Protein AF-A0A5E4HKS4-F1 (afdb_monomer_lite)

Radius of gyration: 19.57 Å; chains: 1; bounding box: 47×19×54 Å

pLDDT: mean 86.53, std 12.63, range [58.19, 98.25]

Sequence (83 aa):
MLRYYLSFMVVGELAYKVVLGQPVIVWGGIATLLMVCLTFSIGYFYTRGIRWIPFKHHKHVAKIALALAFLHALLAMGANLGF

Secondary structure (DSSP, 8-state):
-HHHHHHHHHHHHHHHIIIIIHHHHHHHHHHHHHHHHHHHHHHHHHHTT--SS-HHHHHHHHHHHHHHHHHHHHHHHHHHHT-

Structure (mmCIF, N/CA/C/O backbone):
data_AF-A0A5E4HKS4-F1
#
_entry.id   AF-A0A5E4HKS4-F1
#
loop_
_atom_site.group_PDB
_atom_site.id
_atom_site.type_symbol
_atom_site.label_atom_id
_atom_site.label_alt_id
_atom_site.label_comp_id
_atom_site.label_asym_id
_atom_site.label_entity_id
_atom_site.label_seq_id
_atom_site.pdbx_PDB_ins_code
_atom_site.Cartn_x
_atom_site.Cartn_y
_atom_site.Cartn_z
_atom_site.occupancy
_atom_site.B_iso_or_equiv
_atom_site.auth_seq_id
_atom_site.auth_comp_id
_atom_site.auth_asym_id
_atom_site.auth_atom_id
_atom_site.pdbx_PDB_model_num
ATOM 1 N N . MET A 1 1 ? 28.245 -7.526 -36.423 1.00 62.72 1 MET A N 1
ATOM 2 C CA . MET A 1 1 ? 28.321 -7.553 -34.944 1.00 62.72 1 MET A CA 1
ATOM 3 C C . MET A 1 1 ? 27.323 -6.608 -34.274 1.00 62.72 1 MET A C 1
ATOM 5 O O . MET A 1 1 ? 26.547 -7.095 -33.467 1.00 62.72 1 MET A O 1
ATOM 9 N N . LEU A 1 2 ? 27.248 -5.322 -34.647 1.00 66.31 2 LEU A N 1
ATOM 10 C CA . LEU A 1 2 ? 26.342 -4.330 -34.028 1.00 66.31 2 LEU A CA 1
ATOM 11 C C . LEU A 1 2 ? 24.852 -4.746 -33.985 1.00 66.31 2 LEU A C 1
ATOM 13 O O . LEU A 1 2 ? 24.181 -4.567 -32.975 1.00 66.31 2 LEU A O 1
ATOM 17 N N . ARG A 1 3 ? 24.349 -5.374 -35.059 1.00 69.50 3 ARG A N 1
ATOM 18 C CA . ARG A 1 3 ? 22.953 -5.844 -35.161 1.00 69.50 3 ARG A CA 1
ATOM 19 C C . ARG A 1 3 ? 22.606 -6.939 -34.146 1.00 69.50 3 ARG A C 1
ATOM 21 O O . ARG A 1 3 ? 21.528 -6.905 -33.575 1.00 69.50 3 ARG A O 1
ATOM 28 N N . TYR A 1 4 ? 23.528 -7.870 -33.896 1.00 69.69 4 TYR A N 1
ATOM 29 C CA . TYR A 1 4 ? 23.332 -8.941 -32.913 1.00 69.69 4 TYR A CA 1
ATOM 30 C C . TYR A 1 4 ? 23.359 -8.404 -31.481 1.00 69.69 4 TYR A C 1
ATOM 32 O O . TYR A 1 4 ? 22.592 -8.865 -30.645 1.00 69.69 4 TYR A O 1
ATOM 40 N N . TYR A 1 5 ? 24.182 -7.384 -31.225 1.00 67.75 5 TYR A N 1
ATOM 41 C CA . TYR A 1 5 ? 24.240 -6.693 -29.938 1.00 67.75 5 TYR A CA 1
ATOM 42 C C . TYR A 1 5 ? 22.928 -5.959 -29.629 1.00 67.75 5 TYR A C 1
ATOM 44 O O . TYR A 1 5 ? 22.359 -6.129 -28.556 1.00 67.75 5 TYR A O 1
ATOM 52 N N . LEU A 1 6 ? 22.395 -5.224 -30.613 1.00 67.88 6 LEU A N 1
ATOM 53 C CA . LEU A 1 6 ? 21.087 -4.569 -30.525 1.00 67.88 6 LEU A CA 1
ATOM 54 C C . LEU A 1 6 ? 19.958 -5.577 -30.292 1.00 67.88 6 LEU A C 1
ATOM 56 O O . LEU A 1 6 ? 19.124 -5.370 -29.418 1.00 67.88 6 LEU A O 1
ATOM 60 N N . SER A 1 7 ? 19.947 -6.692 -31.026 1.00 71.38 7 SER A N 1
ATOM 61 C CA . SER A 1 7 ? 18.949 -7.745 -30.818 1.00 71.38 7 SER A CA 1
ATOM 62 C C . SER A 1 7 ? 19.029 -8.355 -29.415 1.00 71.38 7 SER A C 1
ATOM 64 O O . SER A 1 7 ? 17.991 -8.578 -28.800 1.00 71.38 7 SER A O 1
ATOM 66 N N . PHE A 1 8 ? 20.231 -8.581 -28.879 1.00 71.88 8 PHE A N 1
ATOM 67 C CA . PHE A 1 8 ? 20.408 -9.127 -27.530 1.00 71.88 8 PHE A CA 1
ATOM 68 C C . PHE A 1 8 ? 19.946 -8.143 -26.440 1.00 71.88 8 PHE A C 1
ATOM 70 O O . PHE A 1 8 ? 19.265 -8.546 -25.498 1.00 71.88 8 PHE A O 1
ATOM 77 N N . MET A 1 9 ? 20.240 -6.847 -26.599 1.00 71.19 9 MET A N 1
ATOM 78 C CA . MET A 1 9 ? 19.766 -5.790 -25.694 1.00 71.19 9 MET A CA 1
ATOM 79 C C . MET A 1 9 ? 18.236 -5.663 -25.698 1.00 71.19 9 MET A C 1
ATOM 81 O O . MET A 1 9 ? 17.629 -5.592 -24.632 1.00 71.19 9 MET A O 1
ATOM 85 N N . VAL A 1 10 ? 17.605 -5.717 -26.877 1.00 79.25 10 VAL A N 1
ATOM 86 C CA . VAL A 1 10 ? 16.139 -5.647 -27.015 1.00 79.25 10 VAL A CA 1
ATOM 87 C C . VAL A 1 10 ? 15.455 -6.833 -26.333 1.00 79.25 10 VAL A C 1
ATOM 89 O O . VAL A 1 10 ? 14.456 -6.648 -25.642 1.00 79.25 10 VAL A O 1
ATOM 92 N N . VAL A 1 11 ? 15.992 -8.050 -26.476 1.00 75.50 11 VAL A N 1
ATOM 93 C CA . VAL A 1 11 ? 15.438 -9.242 -25.807 1.00 75.50 11 VAL A CA 1
ATOM 94 C C . VAL A 1 11 ? 15.586 -9.143 -24.284 1.00 75.50 11 VAL A C 1
ATOM 96 O O . VAL A 1 11 ? 14.650 -9.486 -23.562 1.00 75.50 11 VAL A O 1
ATOM 99 N N . GLY A 1 12 ? 16.717 -8.629 -23.790 1.00 70.50 12 GLY A N 1
ATOM 100 C CA . GLY A 1 12 ? 16.950 -8.404 -22.360 1.00 70.50 12 GLY A CA 1
ATOM 101 C C . GLY A 1 12 ? 15.998 -7.373 -21.744 1.00 70.50 12 GLY A C 1
ATOM 102 O O . GLY A 1 12 ? 15.390 -7.641 -20.707 1.00 70.50 12 GLY A O 1
ATOM 103 N N . GLU A 1 13 ? 15.799 -6.228 -22.402 1.00 68.88 13 GLU A N 1
ATOM 104 C CA . GLU A 1 13 ? 14.828 -5.214 -21.966 1.00 68.88 13 GLU A CA 1
ATOM 105 C C . GLU A 1 13 ? 13.393 -5.746 -21.967 1.00 68.88 13 GLU A C 1
ATOM 107 O O . GLU A 1 13 ? 12.620 -5.460 -21.048 1.00 68.88 13 GLU A O 1
ATOM 112 N N . LEU A 1 14 ? 13.028 -6.535 -22.981 1.00 68.75 14 LEU A N 1
ATOM 113 C CA . LEU A 1 14 ? 11.696 -7.122 -23.079 1.00 68.75 14 LEU A CA 1
ATOM 114 C C . LEU A 1 14 ? 11.459 -8.132 -21.950 1.00 68.75 14 LEU A C 1
ATOM 116 O O . LEU A 1 14 ? 10.437 -8.061 -21.271 1.00 68.75 14 LEU A O 1
ATOM 120 N N . ALA A 1 15 ? 12.421 -9.025 -21.699 1.00 65.19 15 ALA A N 1
ATOM 121 C CA . ALA A 1 15 ? 12.350 -9.993 -20.609 1.00 65.19 15 ALA A CA 1
ATOM 122 C C . ALA A 1 15 ? 12.258 -9.300 -19.238 1.00 65.19 15 ALA A C 1
ATOM 124 O O . ALA A 1 15 ? 11.438 -9.687 -18.405 1.00 65.19 15 ALA A O 1
ATOM 125 N N . TYR A 1 16 ? 13.028 -8.227 -19.025 1.00 68.00 16 TYR A N 1
ATOM 126 C CA . TYR A 1 16 ? 12.949 -7.428 -17.802 1.00 68.00 16 TYR A CA 1
ATOM 127 C C . TYR A 1 16 ? 11.570 -6.785 -17.631 1.00 68.00 16 TYR A C 1
ATOM 129 O O . TYR A 1 16 ? 10.960 -6.927 -16.574 1.00 68.00 16 TYR A O 1
ATOM 137 N N . LYS A 1 17 ? 11.024 -6.133 -18.666 1.00 67.62 17 LYS A N 1
ATOM 138 C CA . LYS A 1 17 ? 9.699 -5.490 -18.599 1.00 67.62 17 LYS A CA 1
ATOM 139 C C . LYS A 1 17 ? 8.565 -6.490 -18.374 1.00 67.62 17 LYS A C 1
ATOM 141 O O . LYS A 1 17 ? 7.652 -6.184 -17.609 1.00 67.62 17 LYS A O 1
ATOM 146 N N . VAL A 1 18 ? 8.641 -7.662 -19.007 1.00 64.56 18 VAL A N 1
ATOM 147 C CA . VAL A 1 18 ? 7.613 -8.715 -18.945 1.00 64.56 18 VAL A CA 1
ATOM 148 C C . VAL A 1 18 ? 7.624 -9.467 -17.614 1.00 64.56 18 VAL A C 1
ATOM 150 O O . VAL A 1 18 ? 6.562 -9.893 -17.172 1.00 64.56 18 VAL A O 1
ATOM 153 N N . VAL A 1 19 ? 8.783 -9.627 -16.965 1.00 61.41 19 VAL A N 1
ATOM 154 C CA . VAL A 1 19 ? 8.908 -10.471 -15.761 1.00 61.41 19 VAL A CA 1
ATOM 155 C C . VAL A 1 19 ? 9.146 -9.663 -14.482 1.00 61.41 19 VAL A C 1
ATOM 157 O O . VAL A 1 19 ? 8.497 -9.921 -13.472 1.00 61.41 19 VAL A O 1
ATOM 160 N N . LEU A 1 20 ? 10.050 -8.680 -14.501 1.00 61.84 20 LEU A N 1
ATOM 161 C CA . LEU A 1 20 ? 10.546 -8.001 -13.292 1.00 61.84 20 LEU A CA 1
ATOM 162 C C . LEU A 1 20 ? 10.065 -6.553 -13.144 1.00 61.84 20 LEU A C 1
ATOM 164 O O . LEU A 1 20 ? 9.868 -6.095 -12.026 1.00 61.84 20 LEU A O 1
ATOM 168 N N . GLY A 1 21 ? 9.862 -5.830 -1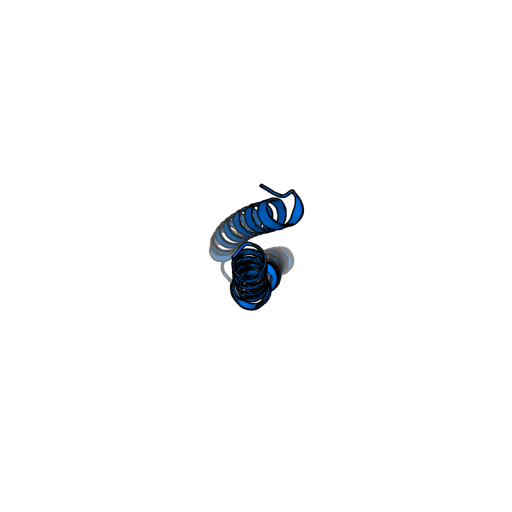4.243 1.00 67.75 21 GLY A N 1
ATOM 169 C CA . GLY A 1 21 ? 9.522 -4.409 -14.215 1.00 67.75 21 GLY A CA 1
ATOM 170 C C . GLY A 1 21 ? 8.043 -4.162 -13.929 1.00 67.75 21 GLY A C 1
ATOM 171 O O . GLY A 1 21 ? 7.653 -3.805 -12.818 1.00 67.75 21 GLY A O 1
ATOM 172 N N . GLN A 1 22 ? 7.193 -4.340 -14.941 1.00 72.19 22 GLN A N 1
ATOM 173 C CA . GLN A 1 22 ? 5.785 -3.945 -14.841 1.00 72.19 22 GLN A CA 1
ATOM 174 C C . GLN A 1 22 ? 4.944 -4.829 -13.906 1.00 72.19 22 GLN A C 1
ATOM 176 O O . GLN A 1 22 ? 4.179 -4.263 -13.120 1.00 72.19 22 GLN A O 1
ATOM 181 N N . PRO A 1 23 ? 5.081 -6.172 -13.899 1.00 83.12 23 PRO A N 1
ATOM 182 C CA . PRO A 1 23 ? 4.284 -7.007 -13.005 1.00 83.12 23 PRO A CA 1
ATOM 183 C C . PRO A 1 23 ? 4.546 -6.699 -11.532 1.00 83.12 23 PRO A C 1
ATOM 185 O O . PRO A 1 23 ? 3.602 -6.591 -10.757 1.00 83.12 23 PRO A O 1
ATOM 188 N N . VAL A 1 24 ? 5.809 -6.507 -11.137 1.00 86.31 24 VAL A N 1
ATOM 189 C CA . VAL A 1 24 ? 6.176 -6.247 -9.735 1.00 86.31 24 VAL A CA 1
ATOM 190 C C . VAL A 1 24 ? 5.601 -4.918 -9.250 1.00 86.31 24 VAL A C 1
ATOM 192 O O . VAL A 1 24 ? 5.065 -4.852 -8.146 1.00 86.31 24 VAL A O 1
ATOM 195 N N . ILE A 1 25 ? 5.644 -3.874 -10.082 1.00 89.94 25 ILE A N 1
ATOM 196 C CA . ILE A 1 25 ? 5.061 -2.569 -9.744 1.00 89.94 25 ILE A CA 1
ATOM 197 C C . ILE A 1 25 ? 3.545 -2.687 -9.587 1.00 89.94 25 ILE A C 1
ATOM 199 O O . ILE A 1 25 ? 3.001 -2.208 -8.593 1.00 89.94 25 ILE A O 1
ATOM 203 N N . VAL A 1 26 ? 2.865 -3.355 -10.523 1.00 91.12 26 VAL A N 1
ATOM 204 C CA . VAL A 1 26 ? 1.403 -3.517 -10.494 1.00 91.12 26 VAL A CA 1
ATOM 205 C C . VAL A 1 26 ? 0.964 -4.353 -9.292 1.00 91.12 26 VAL A C 1
ATOM 207 O O . VAL A 1 26 ? 0.124 -3.906 -8.511 1.00 91.12 26 VAL A O 1
ATOM 210 N N . TRP A 1 27 ? 1.556 -5.532 -9.088 1.00 92.38 27 TRP A N 1
ATOM 211 C CA . TRP A 1 27 ? 1.228 -6.395 -7.951 1.00 92.38 27 TRP A CA 1
ATOM 212 C C . TRP A 1 27 ? 1.584 -5.743 -6.614 1.00 92.38 27 TRP A C 1
ATOM 214 O O . TRP A 1 27 ? 0.803 -5.827 -5.666 1.00 92.38 27 TRP A O 1
ATOM 224 N N . GLY A 1 28 ? 2.709 -5.025 -6.545 1.00 93.38 28 GLY A N 1
ATOM 225 C CA . GLY A 1 28 ? 3.082 -4.220 -5.382 1.00 93.38 28 GLY A CA 1
ATOM 226 C C . GLY A 1 28 ? 2.070 -3.109 -5.086 1.00 93.38 28 GLY A C 1
ATOM 227 O O . GLY A 1 28 ? 1.719 -2.888 -3.926 1.00 93.38 28 GLY A O 1
ATOM 228 N N . GLY A 1 29 ? 1.538 -2.458 -6.123 1.00 95.38 29 GLY A N 1
ATOM 229 C CA . GLY A 1 29 ? 0.488 -1.446 -5.999 1.00 95.38 29 GLY A CA 1
ATOM 230 C C . GLY A 1 29 ? -0.826 -2.024 -5.478 1.00 95.38 29 GLY A C 1
ATOM 231 O O . GLY A 1 29 ? -1.402 -1.488 -4.533 1.00 95.38 29 GLY A O 1
ATOM 232 N N . ILE A 1 30 ? -1.264 -3.165 -6.020 1.00 96.81 30 ILE A N 1
ATOM 233 C CA . ILE A 1 30 ? -2.462 -3.879 -5.546 1.00 96.81 30 ILE A CA 1
ATOM 234 C C . ILE A 1 30 ? -2.299 -4.289 -4.077 1.00 96.81 30 ILE A C 1
ATOM 236 O O . ILE A 1 30 ? -3.182 -4.025 -3.263 1.00 96.81 30 ILE A O 1
ATOM 240 N N . ALA A 1 31 ? -1.160 -4.886 -3.712 1.00 96.50 31 ALA A N 1
ATOM 241 C CA . ALA A 1 31 ? -0.877 -5.280 -2.332 1.00 96.50 31 ALA A CA 1
ATOM 242 C C . ALA A 1 31 ? -0.893 -4.074 -1.375 1.00 96.50 31 ALA A C 1
ATOM 244 O O . ALA A 1 31 ? -1.470 -4.145 -0.288 1.00 96.50 31 ALA A O 1
ATOM 245 N N . THR A 1 32 ? -0.312 -2.949 -1.802 1.00 97.62 32 THR A N 1
ATOM 246 C CA . THR A 1 32 ? -0.327 -1.684 -1.055 1.00 97.62 32 THR A CA 1
ATOM 247 C C . THR A 1 32 ? -1.755 -1.184 -0.851 1.00 97.62 32 THR A C 1
ATOM 249 O O . THR A 1 32 ? -2.148 -0.895 0.279 1.00 97.62 32 THR A O 1
ATOM 252 N N . LEU A 1 33 ? -2.551 -1.125 -1.922 1.00 97.88 33 LEU A N 1
ATOM 253 C CA . LEU A 1 33 ? -3.938 -0.668 -1.876 1.00 97.88 33 LEU A CA 1
ATOM 254 C C . LEU A 1 33 ? -4.776 -1.522 -0.920 1.00 97.88 33 LEU A C 1
ATOM 256 O O . LEU A 1 33 ? -5.487 -0.979 -0.078 1.00 97.88 33 LEU A O 1
ATOM 260 N N . LEU A 1 34 ? -4.641 -2.849 -0.988 1.00 98.19 34 LEU A N 1
ATOM 261 C CA . LEU A 1 34 ? -5.333 -3.763 -0.078 1.00 98.19 34 LEU A CA 1
ATOM 262 C C . LEU A 1 34 ? -4.951 -3.507 1.384 1.00 98.19 34 LEU A C 1
ATOM 264 O O . LEU A 1 34 ? -5.828 -3.455 2.245 1.00 98.19 34 LEU A O 1
ATOM 268 N N . MET A 1 35 ? -3.667 -3.285 1.679 1.00 97.88 35 MET A N 1
ATOM 269 C CA . MET A 1 35 ? -3.213 -2.975 3.040 1.00 97.88 35 MET A CA 1
ATOM 270 C C . MET A 1 35 ? -3.738 -1.626 3.547 1.00 97.88 35 MET A C 1
ATOM 272 O O . MET A 1 35 ? -4.105 -1.505 4.721 1.00 97.88 35 MET A O 1
ATOM 276 N N . VAL A 1 36 ? -3.833 -0.621 2.674 1.00 97.88 36 VAL A N 1
ATOM 277 C CA . VAL A 1 36 ? -4.449 0.673 3.000 1.00 97.88 36 VAL A CA 1
ATOM 278 C C . VAL A 1 36 ? -5.944 0.507 3.274 1.00 97.88 36 VAL A C 1
ATOM 280 O O . VAL A 1 36 ? -6.422 0.986 4.303 1.00 97.88 36 VAL A O 1
ATOM 283 N N . CYS A 1 37 ? -6.672 -0.226 2.427 1.00 98.25 37 CYS A N 1
ATOM 284 C CA . CYS A 1 37 ? -8.086 -0.532 2.644 1.00 98.25 37 CYS A CA 1
ATOM 285 C C . CYS A 1 37 ? -8.306 -1.267 3.969 1.00 98.25 37 CYS A C 1
ATOM 287 O O . CYS A 1 37 ? -9.155 -0.853 4.751 1.00 98.25 37 CYS A O 1
ATOM 289 N N . LEU A 1 38 ? -7.502 -2.289 4.279 1.00 96.88 38 LEU A N 1
ATOM 290 C CA . LEU A 1 38 ? -7.573 -2.997 5.561 1.00 96.88 38 LEU A CA 1
ATOM 291 C C . LEU A 1 38 ? -7.323 -2.054 6.744 1.00 96.88 38 LEU A C 1
ATOM 293 O O . LEU A 1 38 ? -8.074 -2.066 7.720 1.00 96.88 38 LEU A O 1
ATOM 297 N N . THR A 1 39 ? -6.299 -1.203 6.652 1.00 97.50 39 THR A N 1
ATOM 298 C CA . THR A 1 39 ? -5.985 -0.203 7.684 1.00 97.50 39 THR A CA 1
ATOM 299 C C . THR A 1 39 ? -7.171 0.731 7.925 1.00 97.50 39 THR A C 1
ATOM 301 O O . THR A 1 39 ? -7.566 0.944 9.078 1.00 97.50 39 THR A O 1
ATOM 304 N N . PHE A 1 40 ? -7.760 1.248 6.842 1.00 97.44 40 PHE A N 1
ATOM 305 C CA . PHE A 1 40 ? -8.931 2.117 6.874 1.00 97.44 40 PHE A CA 1
ATOM 306 C C . PHE A 1 40 ? -10.149 1.406 7.469 1.00 97.44 40 PHE A C 1
ATOM 308 O O . PHE A 1 40 ? -10.768 1.937 8.388 1.00 97.44 40 PHE A O 1
ATOM 315 N N . SER A 1 41 ? -10.459 0.189 7.016 1.00 96.88 41 SER A N 1
ATOM 316 C CA . SER A 1 41 ? -11.592 -0.598 7.507 1.00 96.88 41 SER A CA 1
ATOM 317 C C . SER A 1 41 ? -11.500 -0.854 9.009 1.00 96.88 41 SER A C 1
ATOM 319 O O . SER A 1 41 ? -12.485 -0.651 9.714 1.00 96.88 41 SER A O 1
ATOM 321 N N . ILE A 1 42 ? -10.324 -1.229 9.531 1.00 96.06 42 ILE A N 1
ATOM 322 C CA . ILE A 1 42 ? -10.145 -1.433 10.979 1.00 96.06 42 ILE A CA 1
ATOM 323 C C . ILE A 1 42 ? -10.408 -0.126 11.740 1.00 96.06 42 ILE A C 1
ATOM 325 O O . ILE A 1 42 ? -11.103 -0.137 12.755 1.00 96.06 42 ILE A O 1
ATOM 329 N N . GLY A 1 43 ? -9.881 1.001 11.250 1.00 96.06 43 GLY A N 1
ATOM 330 C CA . GLY A 1 43 ? -10.105 2.312 11.863 1.0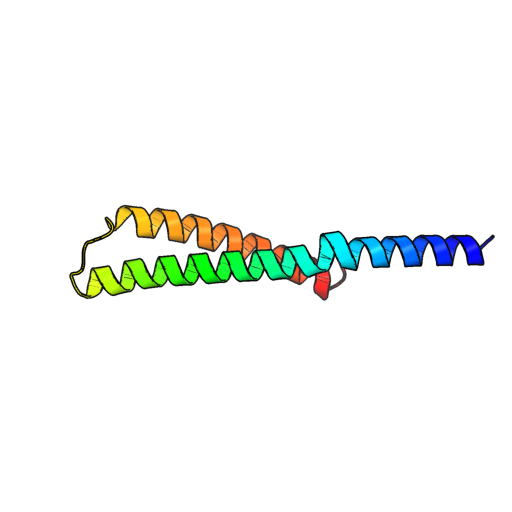0 96.06 43 GLY A CA 1
ATOM 331 C C . GLY A 1 43 ? -11.581 2.713 11.853 1.00 96.06 43 GLY A C 1
ATOM 332 O O . GLY A 1 43 ? -12.121 3.101 12.887 1.00 96.06 43 GLY A O 1
ATOM 333 N N . TYR A 1 44 ? -12.250 2.553 10.712 1.00 96.69 44 TYR A N 1
ATOM 334 C CA . TYR A 1 44 ? -13.664 2.877 10.536 1.00 96.69 44 TYR A CA 1
ATOM 335 C C . TYR A 1 44 ? -14.582 2.024 11.421 1.00 96.69 44 TYR A C 1
ATOM 337 O O . TYR A 1 44 ? -15.475 2.546 12.084 1.00 96.69 44 TYR A O 1
ATOM 345 N N . PHE A 1 45 ? -14.368 0.709 11.489 1.00 96.38 45 PHE A N 1
ATOM 346 C CA . PHE A 1 45 ? -15.176 -0.142 12.365 1.00 96.38 45 PHE A CA 1
ATOM 347 C C . PHE A 1 45 ? -14.947 0.174 13.843 1.00 96.38 45 PHE A C 1
ATOM 349 O O . PHE A 1 45 ? -15.904 0.200 14.619 1.00 96.38 45 PHE A O 1
ATOM 356 N N . TYR A 1 46 ? -13.712 0.517 14.221 1.00 95.88 46 TYR A N 1
ATOM 357 C CA . TYR A 1 46 ? -13.405 0.934 15.583 1.00 95.88 46 TYR A CA 1
ATOM 358 C C . TYR A 1 46 ? -14.153 2.216 15.984 1.00 95.88 46 TYR A C 1
ATOM 360 O O . TYR A 1 46 ? -14.706 2.271 17.084 1.00 95.88 46 TYR A O 1
ATOM 368 N N . THR A 1 47 ? -14.246 3.221 15.099 1.00 94.94 47 THR A N 1
ATOM 369 C CA . THR A 1 47 ? -15.022 4.451 15.374 1.00 94.94 47 THR A CA 1
ATOM 370 C C . THR A 1 47 ? -16.530 4.207 15.423 1.00 94.94 47 THR A C 1
ATOM 372 O O . THR A 1 47 ? -17.245 4.937 16.103 1.00 94.94 47 THR A O 1
ATOM 375 N N . ARG A 1 48 ? -17.021 3.142 14.778 1.00 95.69 48 ARG A N 1
ATOM 376 C CA . ARG A 1 48 ? -18.413 2.665 14.873 1.00 95.69 48 ARG A CA 1
ATOM 377 C C . ARG A 1 48 ? -18.687 1.794 16.108 1.00 95.69 48 ARG A C 1
ATOM 379 O O . ARG A 1 48 ? -19.788 1.273 16.245 1.00 95.69 48 ARG A O 1
ATOM 386 N N . GLY A 1 49 ? -17.705 1.608 16.993 1.00 95.38 49 GLY A N 1
ATOM 387 C CA . GLY A 1 49 ? -17.836 0.768 18.188 1.00 95.38 49 GLY A CA 1
ATOM 388 C C . GLY A 1 49 ? -17.728 -0.738 17.921 1.00 95.38 49 GLY A C 1
ATOM 389 O O . GLY A 1 49 ? -17.825 -1.528 18.858 1.00 95.38 49 GLY A O 1
ATOM 390 N N . ILE A 1 50 ? -17.470 -1.151 16.677 1.00 93.81 50 ILE A N 1
ATOM 391 C CA . ILE A 1 50 ? -17.294 -2.553 16.290 1.00 93.81 50 ILE A CA 1
ATOM 392 C C . ILE A 1 50 ? -15.834 -2.940 16.548 1.00 93.81 50 ILE A C 1
ATOM 394 O O . ILE A 1 50 ? -14.921 -2.565 15.814 1.00 93.81 50 ILE A O 1
ATOM 398 N N . ARG A 1 51 ? -15.603 -3.698 17.627 1.00 91.88 51 ARG A N 1
ATOM 399 C CA . ARG A 1 51 ? -14.261 -4.038 18.139 1.00 91.88 51 ARG A CA 1
ATOM 400 C C . ARG A 1 51 ? -13.813 -5.465 17.809 1.00 91.88 51 ARG A C 1
ATOM 402 O O . ARG A 1 51 ? -13.116 -6.083 18.607 1.00 91.88 51 ARG A O 1
ATOM 409 N N . TRP A 1 52 ? -14.190 -5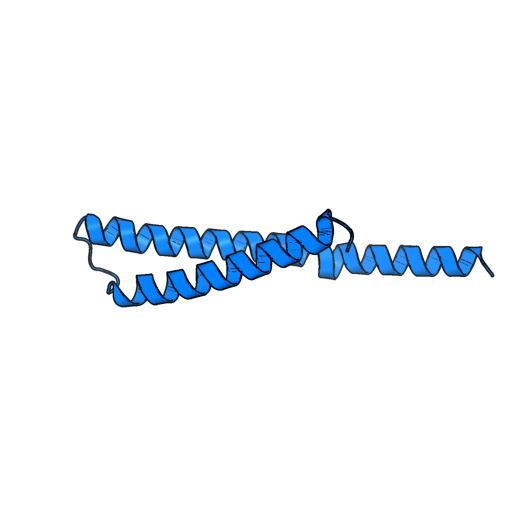.991 16.641 1.00 90.25 52 TRP A N 1
ATOM 410 C CA . TRP A 1 52 ? -13.787 -7.341 16.209 1.00 90.25 52 TRP A CA 1
ATOM 411 C C . TRP A 1 52 ? -12.266 -7.521 16.170 1.00 90.25 52 TRP A C 1
ATOM 413 O O . TRP A 1 52 ? -11.758 -8.595 16.477 1.00 90.25 52 TRP A O 1
ATOM 423 N N . ILE A 1 53 ? -11.536 -6.456 15.827 1.00 89.62 53 ILE A N 1
ATOM 424 C CA . ILE A 1 53 ? -10.076 -6.445 15.764 1.00 89.62 53 ILE A CA 1
ATOM 425 C C . ILE A 1 53 ? -9.546 -5.415 16.774 1.00 89.62 53 ILE A C 1
ATOM 427 O O . ILE A 1 53 ? -9.900 -4.235 16.687 1.00 89.62 53 ILE A O 1
ATOM 431 N N . PRO A 1 54 ? -8.668 -5.810 17.718 1.00 92.56 54 PRO A N 1
ATOM 432 C CA . PRO A 1 54 ? -8.014 -4.875 18.628 1.00 92.56 54 PRO A CA 1
ATOM 433 C C . PRO A 1 54 ? -7.288 -3.745 17.883 1.00 92.56 54 PRO A C 1
ATOM 435 O O . PRO A 1 54 ? -6.509 -4.004 16.964 1.00 92.56 54 PRO A O 1
ATOM 438 N N . PHE A 1 55 ? -7.439 -2.495 18.337 1.00 93.44 55 PHE A N 1
ATOM 439 C CA . PHE A 1 55 ? -6.856 -1.320 17.665 1.00 93.44 55 PHE A CA 1
ATOM 440 C C . PHE A 1 55 ? -5.319 -1.359 17.557 1.00 93.44 55 PHE A C 1
ATOM 442 O O . PHE A 1 55 ? -4.728 -0.713 16.694 1.00 93.44 55 PHE A O 1
ATOM 449 N N . LYS A 1 56 ? -4.635 -2.176 18.371 1.00 94.38 56 LYS A N 1
ATOM 450 C CA . LYS A 1 56 ? -3.200 -2.451 18.188 1.00 94.38 56 LYS A CA 1
ATOM 451 C C . LYS A 1 56 ? -2.889 -2.990 16.786 1.00 94.38 56 LYS A C 1
ATOM 453 O O . LYS A 1 56 ? -1.848 -2.643 16.239 1.00 94.38 56 LYS A O 1
ATOM 458 N N . HIS A 1 57 ? -3.764 -3.793 16.176 1.00 93.69 57 HIS A N 1
ATOM 459 C CA . HIS A 1 57 ? -3.541 -4.325 14.829 1.00 93.69 57 HIS A CA 1
ATOM 460 C C . HIS A 1 57 ? -3.652 -3.244 13.755 1.00 93.69 57 HIS A C 1
ATOM 462 O O . HIS A 1 57 ? -2.845 -3.273 12.836 1.00 93.69 57 HIS A O 1
ATOM 468 N N . HIS A 1 58 ? -4.518 -2.235 13.918 1.00 95.94 58 HIS A N 1
ATOM 469 C CA . HIS A 1 58 ? -4.544 -1.071 13.021 1.00 95.94 58 HIS A CA 1
ATOM 470 C C . HIS A 1 58 ? -3.153 -0.436 12.902 1.00 95.94 58 HIS A C 1
ATOM 472 O O . HIS A 1 58 ? -2.658 -0.242 11.799 1.00 95.94 58 HIS A O 1
ATOM 478 N N . LYS A 1 59 ? -2.466 -0.210 14.033 1.00 95.38 59 LYS A N 1
ATOM 479 C CA . LYS A 1 59 ? -1.107 0.360 14.033 1.00 95.38 59 LYS A CA 1
ATOM 480 C C . LYS A 1 59 ? -0.070 -0.544 13.355 1.00 95.38 59 LYS A C 1
ATOM 482 O O . LYS A 1 59 ? 0.879 -0.036 12.767 1.00 95.38 59 LYS A O 1
ATOM 487 N N . HIS A 1 60 ? -0.204 -1.868 13.458 1.00 96.56 60 HIS A N 1
ATOM 488 C CA . HIS A 1 60 ? 0.706 -2.801 12.782 1.00 96.56 60 HIS A CA 1
ATOM 489 C C . HIS A 1 60 ? 0.471 -2.813 11.269 1.00 96.56 60 HIS A C 1
ATOM 491 O O . HIS A 1 60 ? 1.428 -2.661 10.515 1.00 96.56 60 HIS A O 1
ATOM 497 N N . VAL A 1 61 ? -0.789 -2.916 10.835 1.00 97.00 61 VAL A N 1
ATOM 498 C CA . VAL A 1 61 ? -1.151 -2.917 9.410 1.00 97.00 61 VAL A CA 1
ATOM 499 C C . VAL A 1 61 ? -0.812 -1.569 8.771 1.00 97.00 61 VAL A C 1
ATOM 501 O O . VAL A 1 61 ? -0.217 -1.559 7.702 1.00 97.00 61 VAL A O 1
ATOM 504 N N . ALA A 1 62 ? -1.045 -0.446 9.459 1.00 97.62 62 ALA A N 1
ATOM 505 C CA . ALA A 1 62 ? -0.672 0.884 8.976 1.00 97.62 62 ALA A CA 1
ATOM 506 C C . ALA A 1 62 ? 0.838 1.023 8.723 1.00 97.62 62 ALA A C 1
ATOM 508 O O . ALA A 1 62 ? 1.244 1.567 7.700 1.00 97.62 62 ALA A O 1
ATOM 509 N N . LYS A 1 63 ? 1.681 0.502 9.629 1.00 98.00 63 LYS A N 1
ATOM 510 C CA . LYS A 1 63 ? 3.145 0.505 9.457 1.00 98.00 63 LYS A CA 1
ATOM 511 C C . LYS A 1 63 ? 3.575 -0.303 8.231 1.00 98.00 63 LYS A C 1
ATOM 513 O O . LYS A 1 63 ? 4.416 0.157 7.466 1.00 98.00 63 LYS A O 1
ATOM 518 N N . ILE A 1 64 ? 2.981 -1.481 8.036 1.00 97.56 64 ILE A N 1
ATOM 519 C CA . ILE A 1 64 ? 3.258 -2.342 6.878 1.00 97.56 64 ILE A CA 1
ATOM 520 C C . ILE A 1 64 ? 2.772 -1.677 5.583 1.00 97.56 64 ILE A C 1
ATOM 522 O O . ILE A 1 64 ? 3.518 -1.622 4.610 1.00 97.56 64 ILE A O 1
ATOM 526 N N . ALA A 1 65 ? 1.557 -1.122 5.584 1.00 97.94 65 ALA A N 1
ATOM 527 C CA . ALA A 1 65 ? 0.979 -0.408 4.450 1.00 97.94 65 ALA A CA 1
ATOM 528 C C . ALA A 1 65 ? 1.852 0.780 4.031 1.00 97.94 65 ALA A C 1
AT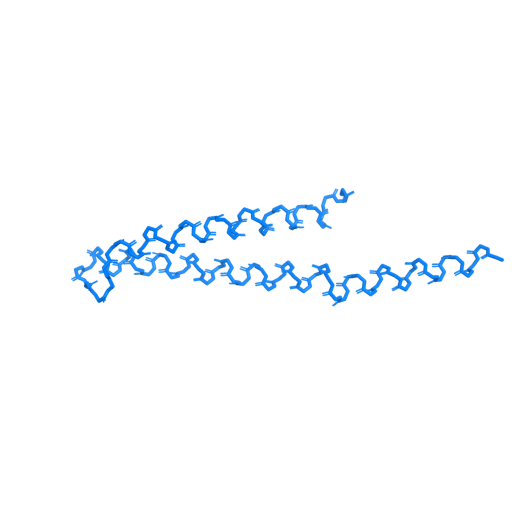OM 530 O O . ALA A 1 65 ? 2.111 0.959 2.846 1.00 97.94 65 ALA A O 1
ATOM 531 N N . LEU A 1 66 ? 2.349 1.558 4.999 1.00 98.12 66 LEU A N 1
ATOM 532 C CA . LEU A 1 66 ? 3.224 2.698 4.738 1.00 98.12 66 LEU A CA 1
ATOM 533 C C . LEU A 1 66 ? 4.567 2.265 4.136 1.00 98.12 66 LEU A C 1
ATOM 535 O O . LEU A 1 66 ? 5.019 2.868 3.166 1.00 98.12 66 LEU A O 1
ATOM 539 N N . ALA A 1 67 ? 5.186 1.209 4.673 1.00 97.94 67 ALA A N 1
ATOM 540 C CA . ALA A 1 67 ? 6.428 0.666 4.124 1.00 97.94 67 ALA A CA 1
ATOM 541 C C . ALA A 1 67 ? 6.241 0.164 2.681 1.00 97.94 67 ALA A C 1
ATOM 543 O O . ALA A 1 67 ? 7.049 0.481 1.809 1.00 97.94 67 ALA A O 1
ATOM 544 N N . LEU A 1 68 ? 5.148 -0.560 2.410 1.00 96.81 68 LEU A N 1
ATOM 545 C CA . LEU A 1 68 ? 4.803 -1.017 1.061 1.00 96.81 68 LEU A CA 1
ATOM 546 C C . LEU A 1 68 ? 4.524 0.148 0.111 1.00 96.81 68 LEU A C 1
ATOM 548 O O . LEU A 1 68 ? 5.033 0.140 -1.004 1.00 96.81 68 LEU A O 1
ATOM 552 N N . ALA A 1 69 ? 3.790 1.169 0.556 1.00 97.62 69 ALA A N 1
ATOM 553 C CA . ALA A 1 69 ? 3.513 2.356 -0.245 1.00 97.62 69 ALA A CA 1
ATOM 554 C C . ALA A 1 69 ? 4.794 3.102 -0.620 1.00 97.62 69 ALA A C 1
ATOM 556 O O . ALA A 1 69 ? 4.947 3.520 -1.765 1.00 97.62 69 ALA A O 1
ATOM 557 N N . PHE A 1 70 ? 5.733 3.222 0.319 1.00 97.88 70 PHE A N 1
ATOM 558 C CA . PHE A 1 70 ? 7.025 3.845 0.063 1.00 97.88 70 PHE A CA 1
ATOM 559 C C . PHE A 1 70 ? 7.851 3.048 -0.956 1.00 97.88 70 PHE A C 1
ATOM 561 O O . PHE A 1 70 ? 8.342 3.617 -1.928 1.00 97.88 70 PHE A O 1
ATOM 568 N N . LEU A 1 71 ? 7.943 1.724 -0.792 1.00 95.06 71 LEU A N 1
ATOM 569 C CA . LEU A 1 71 ? 8.627 0.854 -1.755 1.00 95.06 71 LEU A CA 1
ATOM 570 C C . LEU A 1 71 ? 7.960 0.886 -3.136 1.00 95.06 71 LEU A C 1
ATOM 572 O O . LEU A 1 71 ? 8.652 0.995 -4.145 1.00 95.06 71 LEU A O 1
ATOM 576 N N . HIS A 1 72 ? 6.628 0.836 -3.197 1.00 94.81 72 HIS A N 1
ATOM 577 C CA . HIS A 1 72 ? 5.875 0.924 -4.445 1.00 94.81 72 HIS A CA 1
ATOM 578 C C . HIS A 1 72 ? 6.110 2.266 -5.149 1.00 94.81 72 HIS A C 1
ATOM 580 O O . HIS A 1 72 ? 6.354 2.278 -6.353 1.00 94.81 72 HIS A O 1
ATOM 586 N N . ALA A 1 73 ? 6.105 3.376 -4.403 1.00 93.81 73 ALA A N 1
ATOM 587 C CA . ALA A 1 73 ? 6.397 4.698 -4.944 1.00 93.81 73 ALA A CA 1
ATOM 588 C C . ALA A 1 73 ? 7.817 4.772 -5.519 1.00 93.81 73 ALA A C 1
ATOM 590 O O . ALA A 1 73 ? 7.981 5.221 -6.649 1.00 93.81 73 ALA A O 1
ATOM 591 N N . LEU A 1 74 ? 8.828 4.273 -4.799 1.00 93.31 74 LEU A N 1
ATOM 592 C CA . LEU A 1 74 ? 10.210 4.240 -5.290 1.00 93.31 74 LEU A CA 1
ATOM 593 C C . LEU A 1 74 ? 10.358 3.390 -6.558 1.00 93.31 74 LEU A C 1
ATOM 595 O O . LEU A 1 74 ? 10.975 3.838 -7.522 1.00 93.31 74 LEU A O 1
ATOM 599 N N . LEU A 1 75 ? 9.765 2.193 -6.585 1.00 89.56 75 LEU A N 1
ATOM 600 C CA . LEU A 1 75 ? 9.802 1.309 -7.754 1.00 89.56 75 LEU A CA 1
ATOM 601 C C . LEU A 1 75 ? 9.096 1.932 -8.963 1.00 89.56 75 LEU A C 1
ATOM 603 O O . LEU A 1 75 ? 9.630 1.912 -10.072 1.00 89.56 75 LEU A O 1
ATOM 607 N N . ALA A 1 76 ? 7.911 2.511 -8.756 1.00 89.44 76 ALA A N 1
ATOM 608 C CA . ALA A 1 76 ? 7.158 3.177 -9.811 1.00 89.44 76 ALA A CA 1
ATOM 609 C C . ALA A 1 76 ? 7.895 4.420 -10.330 1.00 89.44 76 ALA A C 1
ATOM 611 O O . ALA A 1 76 ? 7.936 4.643 -11.538 1.00 89.44 76 ALA A O 1
ATOM 612 N N . MET A 1 77 ? 8.504 5.209 -9.444 1.00 89.25 77 MET A N 1
ATOM 613 C CA . MET A 1 77 ? 9.327 6.355 -9.824 1.00 89.25 77 MET A CA 1
ATOM 614 C C . MET A 1 77 ? 10.548 5.920 -10.632 1.00 89.25 77 MET A C 1
ATOM 616 O O . MET A 1 77 ? 10.749 6.453 -11.717 1.00 89.25 77 MET A O 1
ATOM 620 N N . GLY A 1 78 ? 11.310 4.926 -10.167 1.00 86.31 78 GLY A N 1
ATOM 621 C CA . GLY A 1 78 ? 12.463 4.396 -10.902 1.00 86.31 78 GLY A CA 1
ATOM 622 C C . GLY A 1 78 ? 12.088 3.928 -12.308 1.00 86.31 78 GLY A C 1
ATOM 623 O O . GLY A 1 78 ? 12.718 4.313 -13.286 1.00 86.31 78 GLY A O 1
ATOM 624 N N . ALA A 1 79 ? 10.982 3.193 -12.437 1.00 83.56 79 ALA A N 1
ATOM 625 C CA . ALA A 1 79 ? 10.545 2.677 -13.730 1.00 83.56 79 ALA A CA 1
ATOM 626 C C . ALA A 1 79 ? 10.006 3.737 -14.706 1.00 83.56 79 ALA A C 1
ATOM 628 O O . AL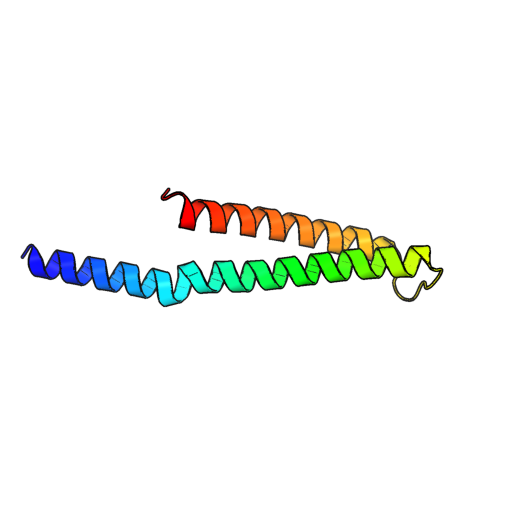A A 1 79 ? 10.082 3.522 -15.914 1.00 83.56 79 ALA A O 1
ATOM 629 N N . ASN A 1 80 ? 9.436 4.845 -14.216 1.00 81.25 80 ASN A N 1
ATOM 630 C CA . ASN A 1 80 ? 8.796 5.855 -15.073 1.00 81.25 80 ASN A CA 1
ATOM 631 C C . ASN A 1 80 ? 9.638 7.121 -15.284 1.00 81.25 80 ASN A C 1
ATOM 633 O O . ASN A 1 80 ? 9.429 7.820 -16.271 1.00 81.25 80 ASN A O 1
ATOM 637 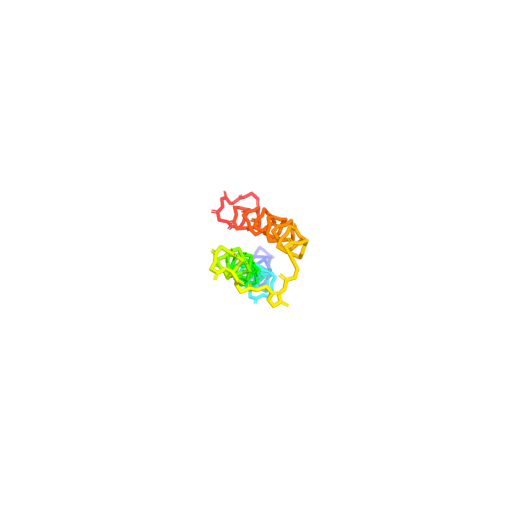N N . LEU A 1 81 ? 10.567 7.434 -14.377 1.00 81.12 81 LEU A N 1
ATOM 638 C CA . LEU A 1 81 ? 11.417 8.628 -14.458 1.00 81.12 81 LEU A CA 1
ATOM 639 C C . LEU A 1 81 ? 12.776 8.354 -15.125 1.00 81.12 81 LEU A C 1
ATOM 641 O O . LEU A 1 81 ? 13.513 9.298 -15.391 1.00 81.12 81 LEU A O 1
ATOM 645 N N . GLY A 1 82 ? 13.072 7.092 -15.457 1.00 63.75 82 GLY A N 1
ATOM 646 C CA . GLY A 1 82 ? 14.201 6.723 -16.314 1.00 63.75 82 GLY A CA 1
ATOM 647 C C . GLY A 1 82 ? 15.571 6.776 -15.635 1.00 63.75 82 GLY A C 1
ATOM 648 O O . GLY A 1 82 ? 16.553 7.080 -16.311 1.00 63.75 82 GLY A O 1
ATOM 649 N N . PHE A 1 83 ? 15.627 6.508 -14.326 1.00 58.19 83 PHE A N 1
ATOM 650 C CA . PHE A 1 83 ? 16.880 6.329 -13.583 1.00 58.19 83 PHE A CA 1
ATOM 651 C C . PHE A 1 83 ? 17.353 4.874 -13.625 1.00 58.19 83 PHE A C 1
ATOM 653 O O . PHE A 1 83 ? 16.481 3.974 -13.578 1.00 58.19 83 PHE A O 1
#

Foldseek 3Di:
DVVVVVVVVVVVVVCCCVPPQPVCLVVLVVVLVVLVVVLVVCVVCVVVVNPPDPCVVSVVSVVVSVVSVVVSVVSVCCRPVPD